Protein AF-A0A852ZPV1-F1 (afdb_monomer_lite)

pLDDT: mean 80.2, std 14.05, range [40.34, 95.88]

Structure (mmCIF, N/CA/C/O backbone):
data_AF-A0A852ZPV1-F1
#
_entry.id   AF-A0A852ZPV1-F1
#
loop_
_atom_site.group_PDB
_atom_site.id
_atom_site.type_symbol
_atom_site.label_atom_id
_atom_site.label_alt_id
_atom_site.label_comp_id
_atom_site.label_asym_id
_atom_site.label_entity_id
_atom_site.label_seq_id
_atom_site.pdbx_PDB_ins_code
_atom_site.Cartn_x
_atom_site.Cartn_y
_atom_site.Cartn_z
_atom_site.occupancy
_atom_site.B_iso_or_equiv
_atom_site.auth_seq_id
_atom_site.auth_comp_id
_atom_site.auth_asym_id
_atom_site.auth_atom_id
_atom_site.pdbx_PDB_model_num
ATOM 1 N N . MET A 1 1 ? 7.451 8.465 18.749 1.00 53.69 1 MET A N 1
ATOM 2 C CA . MET A 1 1 ? 6.500 9.350 18.037 1.00 53.69 1 MET A CA 1
ATOM 3 C C . MET A 1 1 ? 5.983 10.500 18.890 1.00 53.69 1 MET A C 1
ATOM 5 O O . MET A 1 1 ? 6.227 11.621 18.483 1.00 53.69 1 MET A O 1
ATOM 9 N N . LYS A 1 2 ? 5.368 10.284 20.068 1.00 54.56 2 LYS A N 1
ATOM 10 C CA . LYS A 1 2 ? 4.855 11.395 20.911 1.00 54.56 2 LYS A CA 1
ATOM 11 C C . LYS A 1 2 ? 5.898 12.489 21.223 1.00 54.56 2 LYS A C 1
ATOM 13 O O . LYS A 1 2 ? 5.623 13.654 20.990 1.00 54.56 2 LYS A O 1
ATOM 18 N N . LYS A 1 3 ? 7.124 12.097 21.602 1.00 58.12 3 LYS A N 1
ATOM 19 C CA . LYS A 1 3 ? 8.217 13.038 21.926 1.00 58.12 3 LYS A CA 1
ATOM 20 C C . LYS A 1 3 ? 8.648 13.957 20.769 1.00 58.12 3 LYS A C 1
ATOM 22 O O . LYS A 1 3 ? 8.938 15.116 21.010 1.00 58.12 3 LYS A O 1
ATOM 27 N N . LEU A 1 4 ? 8.670 13.463 19.526 1.00 63.19 4 LEU A N 1
ATOM 28 C CA . LEU A 1 4 ? 9.066 14.260 18.348 1.00 63.19 4 LEU A CA 1
ATOM 29 C C . LEU A 1 4 ? 7.993 15.292 17.969 1.00 63.19 4 LEU A C 1
ATOM 31 O O . LEU A 1 4 ? 8.313 16.403 17.571 1.00 63.19 4 LEU A O 1
ATOM 35 N N . VAL A 1 5 ? 6.720 14.924 18.125 1.00 62.94 5 VAL A N 1
ATOM 36 C CA . VAL A 1 5 ? 5.561 15.774 17.811 1.00 62.94 5 VAL A CA 1
ATOM 37 C C . VAL A 1 5 ? 5.394 16.887 18.857 1.00 62.94 5 VAL A C 1
ATOM 39 O O . VAL A 1 5 ? 5.126 18.030 18.497 1.00 62.94 5 VAL A O 1
ATOM 42 N N . GLU A 1 6 ? 5.657 16.581 20.133 1.00 64.62 6 GLU A N 1
ATOM 43 C CA . GLU A 1 6 ? 5.693 17.567 21.224 1.00 64.62 6 GLU A CA 1
ATOM 44 C C . GLU A 1 6 ? 6.842 18.579 21.060 1.00 64.62 6 GLU A C 1
ATOM 46 O O . GLU A 1 6 ? 6.638 19.771 21.278 1.00 64.62 6 GLU A O 1
ATOM 51 N N . GLN A 1 7 ? 8.029 18.140 20.616 1.00 61.22 7 GLN A N 1
ATOM 52 C CA . GLN A 1 7 ? 9.175 19.029 20.358 1.00 61.22 7 GLN A CA 1
ATOM 53 C C . GLN A 1 7 ? 8.961 19.986 19.173 1.00 61.22 7 GLN A C 1
ATOM 55 O O . GLN A 1 7 ? 9.568 21.052 19.139 1.00 61.22 7 GLN A O 1
ATOM 60 N N . LEU A 1 8 ? 8.086 19.631 18.228 1.00 69.62 8 LEU A N 1
ATOM 61 C CA . LEU A 1 8 ? 7.708 20.464 17.080 1.00 69.62 8 LEU A CA 1
ATOM 62 C C . LEU A 1 8 ? 6.501 21.383 17.375 1.00 69.62 8 LEU A C 1
ATOM 64 O O . LEU A 1 8 ? 5.951 21.985 16.458 1.00 69.62 8 LEU A O 1
ATOM 68 N N . GLY A 1 9 ? 6.078 21.502 18.642 1.00 59.88 9 GLY A N 1
ATOM 69 C CA . GLY A 1 9 ? 5.015 22.421 19.075 1.00 59.88 9 GLY A CA 1
ATOM 70 C C . GLY A 1 9 ? 3.585 21.914 18.857 1.00 59.88 9 GLY A C 1
ATOM 71 O O . GLY A 1 9 ? 2.626 22.622 19.163 1.00 59.88 9 GLY A O 1
ATOM 72 N N . ILE A 1 10 ? 3.410 20.679 18.377 1.00 67.44 10 ILE A N 1
ATOM 73 C CA . ILE A 1 10 ? 2.092 20.072 18.175 1.00 67.44 10 ILE A CA 1
ATOM 74 C C . ILE A 1 10 ? 1.690 19.380 19.481 1.00 67.44 10 ILE A C 1
ATOM 76 O O . ILE A 1 10 ? 2.036 18.232 19.751 1.00 67.44 10 ILE A O 1
ATOM 80 N N . THR A 1 11 ? 0.961 20.106 20.326 1.0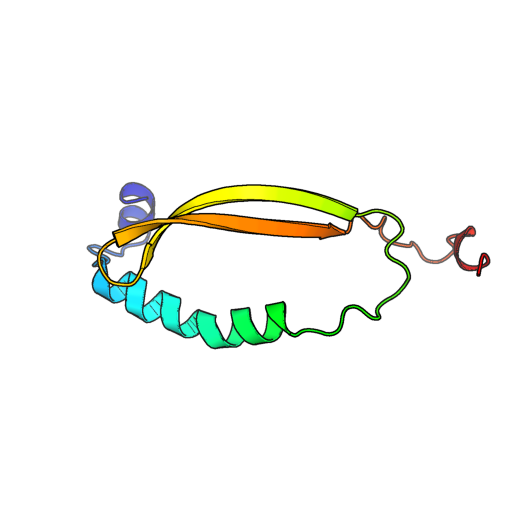0 64.38 11 THR A N 1
ATOM 81 C CA . THR A 1 11 ? 0.602 19.685 21.691 1.00 64.38 11 THR A CA 1
ATOM 82 C C . THR A 1 11 ? -0.233 18.403 21.732 1.00 64.38 11 THR A C 1
ATOM 84 O O . THR A 1 11 ? -0.084 17.622 22.672 1.00 64.38 11 THR A O 1
ATOM 87 N N . ARG A 1 12 ? -1.104 18.158 20.738 1.00 63.38 12 ARG A N 1
ATOM 88 C CA . ARG A 1 12 ? -1.883 16.913 20.581 1.00 63.38 12 ARG A CA 1
ATOM 89 C C . ARG A 1 12 ? -2.250 16.679 19.109 1.00 63.38 12 ARG A C 1
ATOM 91 O O . ARG A 1 12 ? -2.978 17.475 18.535 1.00 63.38 12 ARG A O 1
ATOM 98 N N . LEU A 1 13 ? -1.823 15.555 18.532 1.00 67.69 13 LEU A N 1
ATOM 99 C CA . LEU A 1 13 ? -2.369 15.007 17.280 1.00 67.69 13 LEU A CA 1
ATOM 100 C C . LEU A 1 13 ? -3.307 13.853 17.641 1.00 67.69 13 LEU A C 1
ATOM 102 O O . LEU A 1 13 ? -2.872 12.856 18.228 1.00 67.69 13 LEU A O 1
ATOM 106 N N . CYS A 1 14 ? -4.604 13.990 17.360 1.00 79.44 14 CYS A N 1
ATOM 107 C CA . CYS A 1 14 ? -5.563 12.931 17.662 1.00 79.44 14 CYS A CA 1
ATOM 108 C C . CYS A 1 14 ? -5.543 11.845 16.573 1.00 79.44 14 CYS A C 1
ATOM 110 O O . CYS A 1 14 ? -5.229 12.102 15.412 1.00 79.44 14 CYS A O 1
ATOM 112 N N . LYS A 1 15 ? -5.872 10.601 16.947 1.00 77.31 15 LYS A N 1
ATOM 113 C CA . LYS A 1 15 ? -5.854 9.460 16.011 1.00 77.31 15 LYS A CA 1
ATOM 114 C C . LYS A 1 15 ? -6.771 9.685 14.804 1.00 77.31 15 LYS A C 1
ATOM 116 O O . LYS A 1 15 ? -6.409 9.306 13.698 1.00 77.31 15 LYS A O 1
ATOM 121 N N . SER A 1 16 ? -7.933 10.305 15.016 1.00 83.62 16 SER A N 1
ATOM 122 C CA . SER A 1 16 ? -8.870 10.640 13.941 1.00 83.62 16 SER A CA 1
ATOM 123 C C . SER A 1 16 ? -8.299 11.692 12.991 1.00 83.62 16 SER A C 1
ATOM 125 O O . SER A 1 16 ? -8.428 11.529 11.788 1.00 83.62 16 SER A O 1
ATOM 127 N N . GLN A 1 17 ? -7.598 12.710 13.496 1.00 82.12 17 GLN A N 1
ATOM 128 C CA . GLN A 1 17 ? -6.944 13.720 12.657 1.00 82.12 17 GLN A CA 1
ATOM 129 C C . GLN A 1 17 ? -5.816 13.121 11.813 1.00 82.12 17 GLN A C 1
ATOM 131 O O . GLN A 1 17 ? -5.739 13.410 10.626 1.00 82.12 17 GLN A O 1
ATOM 136 N N . VAL A 1 18 ? -4.998 12.226 12.379 1.00 85.19 18 VAL A N 1
ATOM 137 C CA . VAL A 1 18 ? -3.989 11.485 11.597 1.00 85.19 18 VAL A CA 1
ATOM 138 C C . VAL A 1 18 ? -4.650 10.643 10.502 1.00 85.19 18 VAL A C 1
ATOM 140 O O . VAL A 1 18 ? -4.138 10.587 9.391 1.00 85.19 18 VAL A O 1
ATOM 143 N N . SER A 1 19 ? -5.794 10.016 10.793 1.00 86.75 19 SER A N 1
ATOM 144 C CA . SER A 1 19 ? -6.537 9.236 9.797 1.00 86.75 19 SER A CA 1
ATOM 145 C C . SER A 1 19 ? -7.084 10.099 8.659 1.00 86.75 19 SER A C 1
ATOM 147 O O . SER A 1 19 ? -7.065 9.652 7.520 1.00 86.75 19 SER A O 1
ATOM 149 N N . VAL A 1 20 ? -7.557 11.315 8.953 1.00 88.19 20 VAL A N 1
ATOM 150 C CA . VAL A 1 20 ? -8.035 12.262 7.931 1.00 88.19 20 VAL A CA 1
ATOM 151 C C . VAL A 1 20 ? -6.878 12.726 7.049 1.00 88.19 20 V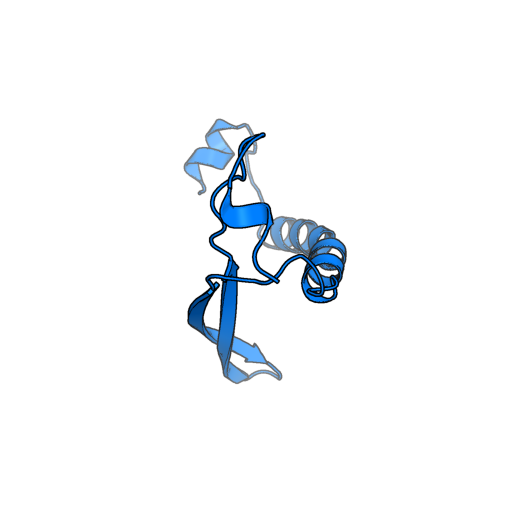AL A C 1
ATOM 153 O O . VAL A 1 20 ? -6.985 12.660 5.833 1.00 88.19 20 VAL A O 1
ATOM 156 N N . MET A 1 21 ? -5.747 13.107 7.647 1.00 87.94 21 MET A N 1
ATOM 157 C CA . MET A 1 21 ? -4.554 13.510 6.892 1.00 87.94 21 MET A CA 1
ATOM 158 C C . MET A 1 21 ? -3.997 12.368 6.032 1.00 87.94 21 MET A C 1
ATOM 160 O O . MET A 1 21 ? -3.486 12.601 4.945 1.00 87.94 21 MET A O 1
ATOM 164 N N . ALA A 1 22 ? -4.087 11.123 6.507 1.00 88.44 22 ALA A N 1
ATOM 165 C CA . ALA A 1 22 ? -3.664 9.967 5.725 1.00 88.44 22 ALA A CA 1
ATOM 166 C C . ALA A 1 22 ? -4.548 9.747 4.487 1.00 88.44 22 ALA A C 1
ATOM 168 O O . ALA A 1 22 ? -4.022 9.328 3.462 1.00 88.44 22 ALA A O 1
ATOM 169 N N . ALA A 1 23 ? -5.844 10.071 4.557 1.00 90.81 23 ALA A N 1
ATOM 170 C CA . ALA A 1 23 ? -6.755 9.945 3.418 1.00 90.81 23 ALA A CA 1
ATOM 171 C C . ALA A 1 23 ? -6.387 10.891 2.260 1.00 90.81 23 ALA A C 1
ATOM 173 O O . ALA A 1 23 ? -6.608 10.568 1.098 1.00 90.81 23 ALA A O 1
ATOM 174 N N . GLU A 1 24 ? -5.750 12.031 2.545 1.00 90.69 24 GLU A N 1
ATOM 175 C CA . GLU A 1 24 ? -5.237 12.941 1.505 1.00 90.69 24 GLU A CA 1
ATOM 176 C C . GLU A 1 24 ? -4.135 12.293 0.643 1.00 90.69 24 GLU A C 1
ATOM 178 O O . GLU A 1 24 ? -3.870 12.738 -0.473 1.00 90.69 24 GLU A O 1
ATOM 183 N N . LEU A 1 25 ? -3.492 11.227 1.135 1.00 92.56 25 LEU A N 1
ATOM 184 C CA . LEU A 1 25 ? -2.484 10.477 0.387 1.00 92.56 25 LEU A CA 1
ATOM 185 C C . LEU A 1 25 ? -3.096 9.412 -0.530 1.00 92.56 25 LEU A C 1
ATOM 187 O O . LEU A 1 25 ? -2.371 8.893 -1.377 1.00 92.56 25 LEU A O 1
ATOM 191 N N . ASP A 1 26 ? -4.386 9.084 -0.394 1.00 92.50 26 ASP A N 1
ATOM 192 C CA . ASP A 1 26 ? -5.006 7.971 -1.123 1.00 92.50 26 ASP A CA 1
ATOM 193 C C . ASP A 1 26 ? -4.920 8.167 -2.645 1.00 92.50 26 ASP A C 1
ATOM 195 O O . ASP A 1 26 ? -4.544 7.240 -3.361 1.00 92.50 26 ASP A O 1
ATOM 199 N N . GLU A 1 27 ? -5.158 9.386 -3.141 1.00 93.75 27 GLU A N 1
ATOM 200 C CA . GLU A 1 27 ? -5.031 9.718 -4.569 1.00 93.75 27 GLU A CA 1
ATOM 201 C C . GLU A 1 27 ? -3.585 9.561 -5.068 1.00 93.75 27 GLU A C 1
ATOM 203 O O . GLU A 1 27 ? -3.333 8.974 -6.121 1.00 93.75 27 GLU A O 1
ATOM 208 N N . GLN A 1 28 ? -2.606 10.029 -4.287 1.00 93.38 28 GLN A N 1
ATOM 209 C CA . GLN A 1 28 ? -1.188 9.902 -4.638 1.00 93.38 28 GLN A CA 1
ATOM 210 C C . GLN A 1 28 ? -0.732 8.439 -4.624 1.00 93.38 28 GLN A C 1
ATOM 212 O O . GLN A 1 28 ? 0.062 8.020 -5.470 1.00 93.38 28 GLN A O 1
ATOM 217 N N . VAL A 1 29 ? -1.231 7.652 -3.669 1.00 93.56 29 VAL A N 1
ATOM 218 C CA . VAL A 1 29 ? -0.965 6.216 -3.574 1.00 93.56 29 VAL A CA 1
ATOM 219 C C . VAL A 1 29 ? -1.588 5.483 -4.758 1.00 93.56 29 VAL A C 1
ATOM 221 O O . VAL A 1 29 ? -0.932 4.609 -5.326 1.00 93.56 29 VAL A O 1
ATOM 224 N N . ASP A 1 30 ? -2.804 5.837 -5.170 1.00 93.88 30 ASP A N 1
ATOM 225 C CA . ASP A 1 30 ? -3.457 5.218 -6.323 1.00 93.88 30 ASP A CA 1
ATOM 226 C C . ASP A 1 30 ? -2.723 5.536 -7.632 1.00 93.88 30 ASP A C 1
ATOM 228 O O . ASP A 1 30 ? -2.368 4.625 -8.387 1.00 93.88 30 ASP A O 1
ATOM 232 N N . ALA A 1 31 ? -2.351 6.803 -7.840 1.00 93.50 31 ALA A N 1
ATOM 233 C CA . ALA A 1 31 ? -1.513 7.221 -8.962 1.00 93.50 31 ALA A CA 1
ATOM 234 C C . ALA A 1 31 ? -0.157 6.494 -8.969 1.00 93.50 31 ALA A C 1
ATOM 236 O O . ALA A 1 31 ? 0.330 6.064 -10.015 1.00 93.50 31 ALA A O 1
ATOM 237 N N . PHE A 1 32 ? 0.460 6.295 -7.798 1.00 91.38 32 PHE A N 1
ATOM 238 C CA . PHE A 1 32 ? 1.687 5.513 -7.691 1.00 91.38 32 PHE A CA 1
ATOM 239 C C . PHE A 1 32 ? 1.458 4.046 -8.066 1.00 91.38 32 PHE A C 1
ATOM 241 O O . PHE A 1 32 ? 2.283 3.476 -8.779 1.00 91.38 32 PHE A O 1
ATOM 248 N N . ARG A 1 33 ? 0.377 3.414 -7.601 1.00 91.00 33 ARG A N 1
ATOM 249 C CA . ARG A 1 33 ? 0.083 1.991 -7.851 1.00 91.00 33 ARG A CA 1
ATOM 250 C C . ARG A 1 33 ? -0.269 1.695 -9.305 1.00 91.00 33 ARG A C 1
ATOM 252 O O . ARG A 1 33 ? 0.065 0.615 -9.783 1.00 91.00 33 ARG A O 1
ATOM 259 N N . THR A 1 34 ? -0.924 2.630 -9.982 1.00 92.38 34 THR A N 1
ATOM 260 C CA . THR A 1 34 ? -1.373 2.492 -11.376 1.00 92.38 34 THR A CA 1
ATOM 261 C C . THR A 1 34 ? -0.372 3.041 -12.391 1.00 92.38 34 THR A C 1
ATOM 263 O O . THR A 1 34 ? -0.596 2.926 -13.597 1.00 92.38 34 THR A O 1
ATOM 266 N N . ARG A 1 35 ? 0.749 3.612 -11.928 1.00 92.62 35 ARG A N 1
ATOM 267 C CA . ARG A 1 35 ? 1.783 4.167 -12.807 1.00 92.62 35 ARG A CA 1
ATOM 268 C C . ARG A 1 35 ? 2.281 3.124 -13.819 1.00 92.62 35 ARG A C 1
ATOM 270 O O . ARG A 1 35 ? 2.470 1.959 -13.452 1.00 92.62 35 ARG A O 1
ATOM 277 N N . PRO A 1 36 ? 2.584 3.536 -15.058 1.00 88.19 36 PRO A N 1
ATOM 278 C CA . PRO A 1 36 ? 3.152 2.629 -16.038 1.00 88.19 36 PRO A CA 1
ATOM 279 C C . PRO A 1 36 ? 4.545 2.151 -15.585 1.00 88.19 36 PRO A C 1
ATOM 281 O O . PRO A 1 36 ? 5.349 2.907 -15.030 1.00 88.19 36 PRO A O 1
ATOM 284 N N . LEU A 1 37 ? 4.802 0.857 -15.784 1.00 84.94 37 LEU A N 1
ATOM 285 C CA . LEU A 1 37 ? 6.070 0.180 -15.480 1.00 84.94 37 LEU A CA 1
ATOM 286 C C . LEU A 1 37 ? 6.809 -0.215 -16.768 1.00 84.94 37 LEU A C 1
ATOM 288 O O . LEU A 1 37 ? 7.581 -1.162 -16.781 1.00 84.94 37 LEU A O 1
ATOM 292 N N . ASP A 1 38 ? 6.551 0.481 -17.866 1.00 80.50 38 ASP A N 1
ATOM 293 C CA . ASP A 1 38 ? 7.150 0.270 -19.189 1.00 80.50 38 ASP A CA 1
ATOM 294 C C . ASP A 1 38 ? 8.455 1.061 -19.389 1.00 80.50 38 ASP A C 1
ATOM 296 O O . ASP A 1 38 ? 8.981 1.161 -20.498 1.00 80.50 38 ASP A O 1
ATOM 300 N N . ALA A 1 39 ? 9.001 1.616 -18.304 1.00 71.75 39 ALA A N 1
ATOM 301 C CA . ALA A 1 39 ? 10.310 2.248 -18.308 1.00 71.75 39 ALA A CA 1
ATOM 302 C C . ALA A 1 39 ? 11.422 1.247 -18.689 1.00 71.75 39 ALA A C 1
ATOM 304 O O . ALA A 1 39 ? 11.222 0.034 -18.648 1.00 71.75 39 ALA A O 1
ATOM 305 N N . ASP A 1 40 ? 12.605 1.788 -19.026 1.00 73.19 40 ASP A N 1
ATOM 306 C CA . ASP A 1 40 ? 13.860 1.059 -19.291 1.00 73.19 40 ASP A CA 1
ATOM 307 C C . ASP A 1 40 ? 13.950 -0.299 -18.557 1.00 73.19 40 ASP A C 1
ATOM 309 O O . ASP A 1 40 ? 13.648 -0.346 -17.357 1.00 73.19 40 ASP A O 1
ATOM 313 N N . PRO A 1 41 ? 14.468 -1.368 -19.200 1.00 79.50 41 PRO A N 1
ATOM 314 C CA . PRO A 1 41 ? 14.488 -2.711 -18.630 1.00 79.50 41 PRO A CA 1
ATOM 315 C C . PRO A 1 41 ? 14.963 -2.755 -17.172 1.00 79.50 41 PRO A C 1
ATOM 317 O O . PRO A 1 41 ? 16.069 -2.310 -16.834 1.00 79.50 41 PRO A O 1
ATOM 320 N N . TYR A 1 42 ? 14.136 -3.336 -16.303 1.00 78.25 42 TYR A N 1
ATOM 321 C CA . TYR A 1 42 ? 14.456 -3.560 -14.896 1.00 78.25 42 TYR A CA 1
ATOM 322 C C . TYR A 1 42 ? 15.506 -4.666 -14.788 1.00 78.25 42 TYR A C 1
ATOM 324 O O . TYR A 1 42 ? 15.181 -5.845 -14.723 1.00 78.25 42 TYR A O 1
ATOM 332 N N . THR A 1 43 ? 16.787 -4.288 -14.793 1.00 79.75 43 THR A N 1
ATOM 333 C CA . THR A 1 43 ? 17.889 -5.265 -14.758 1.00 79.75 43 THR A CA 1
ATOM 334 C C . THR A 1 43 ? 17.936 -6.024 -13.427 1.00 79.75 43 THR A C 1
ATOM 336 O O . THR A 1 43 ? 18.278 -7.201 -13.403 1.00 79.75 43 THR A O 1
ATOM 339 N N . PHE A 1 44 ? 17.575 -5.358 -12.326 1.00 81.69 44 PHE A N 1
ATOM 340 C CA . PHE A 1 44 ? 17.493 -5.954 -10.994 1.00 81.69 44 PHE A CA 1
ATOM 341 C C . PHE A 1 44 ? 16.256 -5.445 -10.253 1.00 81.69 44 PHE A C 1
ATOM 343 O O . PHE A 1 44 ? 15.978 -4.238 -10.242 1.00 81.69 44 PHE A O 1
ATOM 350 N N . VAL A 1 45 ? 15.548 -6.369 -9.606 1.00 86.81 45 VAL A N 1
ATOM 351 C CA . VAL A 1 45 ? 14.378 -6.101 -8.767 1.00 86.81 45 VAL A CA 1
ATOM 352 C C . VAL A 1 45 ? 14.557 -6.839 -7.448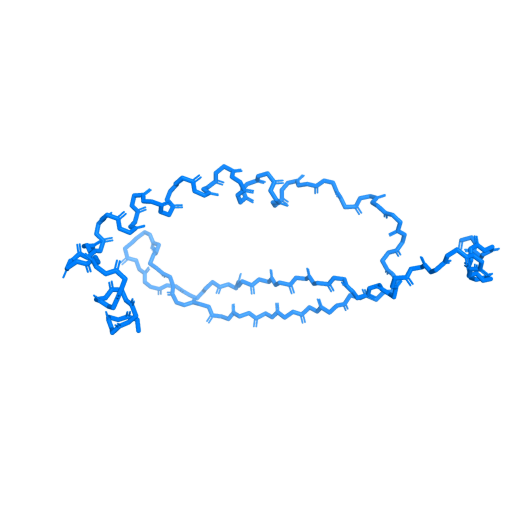 1.00 86.81 45 VAL A C 1
ATOM 354 O O . VAL A 1 45 ? 14.812 -8.041 -7.435 1.00 86.81 45 VAL A O 1
ATOM 357 N N . GLU A 1 46 ? 14.417 -6.111 -6.351 1.00 88.19 46 GLU A N 1
ATOM 358 C CA . GLU A 1 46 ? 14.275 -6.664 -5.010 1.00 88.19 46 GLU A CA 1
ATOM 359 C C . GLU A 1 46 ? 12.792 -6.696 -4.658 1.00 88.19 46 GLU A C 1
ATOM 361 O O . GLU A 1 46 ? 12.057 -5.746 -4.940 1.00 88.19 46 GLU A O 1
ATOM 366 N N . MET A 1 47 ? 12.348 -7.795 -4.058 1.00 91.50 47 MET A N 1
ATOM 367 C CA . MET A 1 47 ? 10.956 -7.993 -3.687 1.00 91.50 47 MET A CA 1
ATOM 368 C C . MET A 1 47 ? 10.874 -8.493 -2.251 1.00 91.50 47 MET A C 1
ATOM 370 O O . MET A 1 47 ? 11.565 -9.442 -1.890 1.00 91.50 47 MET A O 1
ATOM 374 N N . ASP A 1 48 ? 10.012 -7.862 -1.462 1.00 93.31 48 ASP A N 1
ATOM 375 C CA . ASP A 1 48 ? 9.723 -8.251 -0.085 1.00 93.31 48 ASP A CA 1
ATOM 376 C C . ASP A 1 48 ? 8.212 -8.431 0.118 1.00 93.31 48 ASP A C 1
ATOM 378 O O . ASP A 1 48 ? 7.394 -7.785 -0.550 1.00 93.31 48 ASP A O 1
ATOM 382 N N . ALA A 1 49 ? 7.843 -9.334 1.025 1.00 93.94 49 ALA A N 1
ATOM 383 C CA . ALA A 1 49 ? 6.471 -9.718 1.313 1.00 93.94 49 ALA A CA 1
ATOM 384 C C . ALA A 1 49 ? 6.204 -9.676 2.820 1.00 93.94 49 ALA A C 1
ATOM 386 O O . ALA A 1 49 ? 6.724 -10.482 3.590 1.00 93.94 49 ALA A O 1
ATOM 387 N N . LEU A 1 50 ? 5.321 -8.770 3.237 1.00 94.31 50 LEU A N 1
ATOM 388 C CA . LEU A 1 50 ? 4.919 -8.614 4.631 1.00 94.31 50 LEU A CA 1
ATOM 389 C C . LEU A 1 50 ? 3.512 -9.163 4.852 1.00 94.31 50 LEU A C 1
ATOM 391 O O . LEU A 1 50 ? 2.575 -8.809 4.139 1.00 94.31 50 LEU A O 1
ATOM 395 N N . VAL A 1 51 ? 3.345 -9.997 5.880 1.00 94.62 51 VAL A N 1
ATOM 396 C CA . VAL A 1 51 ? 2.028 -10.491 6.305 1.00 94.62 51 VAL A CA 1
ATOM 397 C C . VAL A 1 51 ? 1.468 -9.564 7.379 1.00 94.62 51 VAL A C 1
ATOM 399 O O . VAL A 1 51 ? 1.977 -9.501 8.497 1.00 94.62 51 VAL A O 1
ATOM 402 N N . LEU A 1 52 ? 0.395 -8.853 7.048 1.00 95.00 52 LEU A N 1
ATOM 403 C CA . LEU A 1 52 ? -0.281 -7.891 7.912 1.00 95.00 52 LEU A CA 1
ATOM 404 C C . LEU A 1 52 ? -1.600 -8.468 8.430 1.00 95.00 52 LEU A C 1
ATOM 406 O O . LEU A 1 52 ? -2.342 -9.116 7.698 1.00 95.00 52 LEU A O 1
ATOM 410 N N . LYS A 1 53 ? -1.926 -8.207 9.699 1.00 95.88 53 LYS A N 1
ATOM 411 C CA . LYS A 1 53 ? -3.250 -8.505 10.261 1.00 95.88 53 LYS A CA 1
ATOM 412 C C . LYS A 1 53 ? -4.161 -7.296 10.068 1.00 95.88 53 LYS A C 1
ATOM 414 O O . LYS A 1 53 ? -3.943 -6.263 10.696 1.00 95.88 53 LYS A O 1
ATOM 419 N N . VAL A 1 54 ? -5.180 -7.432 9.225 1.00 94.06 54 VAL A N 1
ATOM 420 C CA . VAL A 1 54 ? -6.102 -6.347 8.851 1.00 94.06 54 VAL A CA 1
ATOM 421 C C . VAL A 1 54 ? -7.527 -6.714 9.261 1.00 94.06 54 VAL A C 1
ATOM 423 O O . VAL A 1 54 ? -7.878 -7.891 9.316 1.00 94.06 54 VAL A O 1
ATOM 426 N N . ARG A 1 55 ? -8.345 -5.714 9.610 1.00 94.62 55 ARG A N 1
ATOM 427 C CA . ARG A 1 55 ? -9.777 -5.902 9.870 1.00 94.62 55 ARG A CA 1
ATOM 428 C C . ARG A 1 55 ? -10.567 -5.689 8.585 1.00 94.62 55 ARG A C 1
ATOM 430 O O . ARG A 1 55 ? -10.635 -4.565 8.105 1.00 94.62 55 ARG A O 1
ATOM 437 N N . GLU A 1 56 ? -11.216 -6.737 8.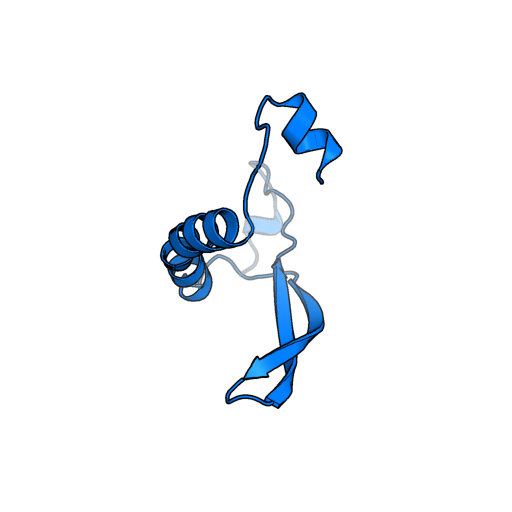100 1.00 90.50 56 GLU A N 1
ATOM 438 C CA . GLU A 1 56 ? -12.093 -6.704 6.927 1.00 90.50 56 GLU A CA 1
ATOM 439 C C . GLU A 1 56 ? -13.424 -7.380 7.276 1.00 90.50 56 GLU A C 1
ATOM 441 O O . GLU A 1 56 ? -13.442 -8.440 7.906 1.00 90.50 56 GLU A O 1
ATOM 446 N N . GLY A 1 57 ? -14.558 -6.749 6.945 1.00 88.62 57 GLY A N 1
ATOM 447 C C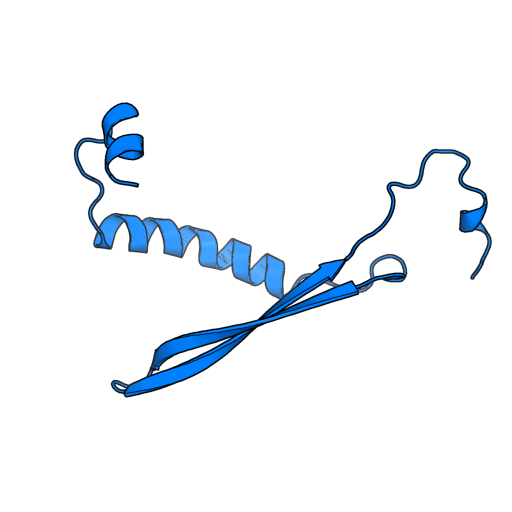A . GLY A 1 57 ? -15.891 -7.324 7.194 1.00 88.62 57 GLY A CA 1
ATOM 448 C C . GLY A 1 57 ? -16.160 -7.732 8.654 1.00 88.62 57 GLY A C 1
ATOM 449 O O . GLY A 1 57 ? -16.892 -8.685 8.906 1.00 88.62 57 GLY A O 1
ATOM 450 N N . GLY A 1 58 ? -15.523 -7.066 9.625 1.00 92.88 58 GLY A N 1
ATOM 451 C CA . GLY A 1 58 ? -15.643 -7.386 11.054 1.00 92.88 58 GLY A CA 1
ATOM 452 C C . GLY A 1 58 ? -14.762 -8.541 11.553 1.00 92.88 58 GLY A C 1
ATOM 453 O O . GLY A 1 58 ? -14.831 -8.881 12.733 1.00 92.88 58 GLY A O 1
ATOM 454 N N . ARG A 1 59 ? -13.904 -9.129 10.709 1.00 94.19 59 ARG A N 1
ATOM 455 C CA . ARG A 1 59 ? -12.958 -10.196 11.083 1.00 94.19 59 ARG A CA 1
ATOM 456 C C . ARG A 1 59 ? -11.514 -9.743 10.888 1.00 94.19 59 ARG A C 1
ATOM 458 O O . ARG A 1 59 ? -11.232 -8.899 10.046 1.00 94.19 59 ARG A O 1
ATOM 465 N N . VAL A 1 60 ? -10.591 -10.297 11.677 1.00 95.44 60 VAL A N 1
ATOM 466 C CA . VAL A 1 60 ? -9.149 -10.067 11.494 1.00 95.44 60 VAL A CA 1
ATOM 467 C C . VAL A 1 60 ? -8.595 -11.135 10.555 1.00 95.44 60 VAL A C 1
ATOM 469 O O . VAL A 1 60 ? -8.608 -12.317 10.894 1.00 95.44 60 VAL A O 1
ATOM 472 N N . VAL A 1 61 ? -8.090 -10.718 9.399 1.00 95.44 61 VAL A N 1
ATOM 473 C CA . VAL A 1 61 ? -7.540 -11.584 8.349 1.00 95.44 61 VAL A CA 1
ATOM 474 C C . VAL A 1 61 ? -6.060 -11.279 8.110 1.00 95.44 61 VAL A C 1
ATOM 476 O O . VAL A 1 61 ? -5.572 -10.204 8.459 1.00 95.44 61 VAL A O 1
ATOM 479 N N . SER A 1 62 ? -5.322 -12.247 7.565 1.00 93.31 62 SER A N 1
ATOM 480 C CA . SER A 1 62 ? -3.944 -12.031 7.106 1.00 93.31 62 SER A CA 1
ATOM 481 C C . SER A 1 62 ? -3.956 -11.539 5.659 1.00 93.31 62 SER A C 1
ATOM 483 O O . SER A 1 62 ? -4.441 -12.252 4.786 1.00 93.31 62 SER A O 1
ATOM 485 N N . VAL A 1 63 ? -3.379 -10.368 5.406 1.00 93.94 63 VAL A N 1
ATOM 486 C CA . VAL A 1 63 ? -3.205 -9.777 4.072 1.00 93.94 63 VAL A CA 1
ATOM 487 C C . VAL A 1 63 ? -1.714 -9.680 3.766 1.00 93.94 63 VAL A C 1
ATOM 489 O O . VAL A 1 63 ? -0.915 -9.416 4.662 1.00 93.94 63 VAL A O 1
ATOM 492 N N . HIS A 1 64 ? -1.332 -9.893 2.510 1.00 92.38 64 HIS A N 1
ATOM 493 C CA . HIS A 1 64 ? 0.057 -9.792 2.070 1.00 92.38 64 HIS A CA 1
ATOM 494 C C . HIS A 1 64 ? 0.291 -8.428 1.419 1.00 92.38 64 HIS A C 1
ATOM 496 O O . HIS A 1 64 ? -0.388 -8.076 0.456 1.00 92.38 64 HIS A O 1
ATOM 502 N N . ALA A 1 65 ? 1.255 -7.671 1.931 1.00 91.69 65 ALA A N 1
ATOM 503 C CA . ALA A 1 65 ? 1.761 -6.461 1.302 1.00 91.69 65 ALA A CA 1
ATOM 504 C C . ALA A 1 65 ? 3.066 -6.798 0.574 1.00 91.69 65 ALA A C 1
ATOM 506 O O . ALA A 1 65 ? 4.056 -7.159 1.208 1.00 91.69 65 ALA A O 1
ATOM 507 N N . LEU A 1 66 ? 3.048 -6.703 -0.756 1.00 91.69 66 LEU A N 1
ATOM 508 C CA . LEU A 1 66 ? 4.207 -6.956 -1.610 1.00 91.69 66 LEU A CA 1
ATOM 509 C C . LEU A 1 66 ? 4.843 -5.625 -2.006 1.00 91.69 66 LEU A C 1
ATOM 511 O O . LEU A 1 66 ? 4.165 -4.749 -2.545 1.00 91.69 66 LEU A O 1
ATOM 515 N N . VAL A 1 67 ? 6.143 -5.486 -1.767 1.00 90.56 67 VAL A N 1
ATOM 516 C CA . VAL A 1 67 ? 6.920 -4.311 -2.165 1.00 90.56 67 VAL A CA 1
ATOM 517 C C . VAL A 1 67 ? 7.990 -4.755 -3.146 1.00 90.56 67 VAL A C 1
ATOM 519 O O . VAL A 1 67 ? 8.835 -5.579 -2.811 1.00 90.56 67 VAL A O 1
ATOM 522 N N . ALA A 1 68 ? 7.958 -4.194 -4.353 1.00 90.12 68 ALA A N 1
ATOM 523 C CA . ALA A 1 68 ? 8.981 -4.405 -5.368 1.00 90.12 68 ALA A CA 1
ATOM 524 C C . ALA A 1 68 ? 9.748 -3.101 -5.604 1.00 90.12 68 ALA A C 1
ATOM 526 O O . ALA A 1 68 ? 9.164 -2.077 -5.971 1.00 90.12 68 ALA A O 1
ATOM 527 N N . THR A 1 69 ? 11.063 -3.149 -5.413 1.00 86.75 69 THR A N 1
ATOM 528 C CA . THR A 1 69 ? 11.970 -2.018 -5.612 1.00 86.75 69 THR A CA 1
ATOM 529 C C . THR A 1 69 ? 12.968 -2.362 -6.701 1.00 86.75 69 THR A C 1
ATOM 531 O O . THR A 1 69 ? 13.576 -3.428 -6.692 1.00 86.75 69 THR A O 1
ATOM 534 N N . ARG A 1 70 ? 13.176 -1.447 -7.651 1.00 82.44 70 ARG A N 1
ATOM 535 C CA . ARG A 1 70 ? 14.261 -1.602 -8.624 1.00 82.44 70 ARG A CA 1
ATOM 536 C C . ARG A 1 70 ? 15.556 -1.022 -8.073 1.00 82.44 70 ARG A C 1
ATOM 538 O O . ARG A 1 70 ? 15.566 0.110 -7.588 1.00 82.44 70 ARG A O 1
ATOM 545 N N . CYS A 1 71 ? 16.655 -1.727 -8.297 1.00 75.12 71 CYS A N 1
ATOM 546 C CA . CYS A 1 71 ? 17.998 -1.229 -8.030 1.00 75.12 71 CYS A CA 1
ATOM 547 C C . CYS A 1 71 ? 18.709 -0.999 -9.366 1.00 75.12 71 CYS A C 1
ATOM 549 O O . CYS A 1 71 ? 19.231 -1.923 -9.983 1.00 75.12 71 CYS A O 1
ATOM 551 N N . GLN A 1 72 ? 18.725 0.253 -9.833 1.00 72.31 72 GLN A N 1
ATOM 552 C CA . GLN A 1 72 ? 19.478 0.641 -11.026 1.00 72.31 72 GLN A CA 1
ATOM 553 C C . GLN A 1 72 ? 20.625 1.563 -10.631 1.00 72.31 72 GLN A C 1
ATOM 555 O O . GLN A 1 72 ? 20.415 2.614 -10.022 1.00 72.31 72 GLN A O 1
ATOM 560 N N . ARG A 1 73 ? 21.848 1.218 -11.042 1.00 69.25 73 ARG A N 1
ATOM 561 C CA . ARG A 1 73 ? 22.987 2.131 -10.926 1.00 69.25 73 ARG A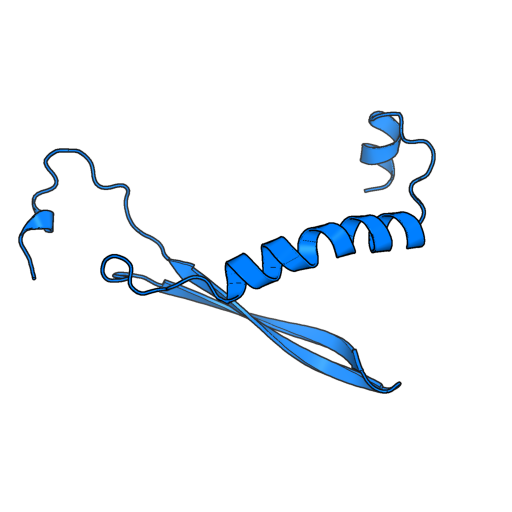 CA 1
ATOM 562 C C . ARG A 1 73 ? 22.686 3.407 -11.721 1.00 69.25 73 ARG A C 1
ATOM 564 O O . ARG A 1 73 ? 22.321 3.324 -12.895 1.00 69.25 73 ARG A O 1
ATOM 571 N N . ARG A 1 74 ? 22.860 4.583 -11.100 1.00 68.00 74 ARG A N 1
ATOM 572 C CA . ARG A 1 74 ? 22.784 5.876 -11.802 1.00 68.00 74 ARG A CA 1
ATOM 573 C C . ARG A 1 74 ? 23.726 5.829 -13.009 1.00 68.00 74 ARG A C 1
ATOM 575 O O . ARG A 1 74 ? 24.937 5.703 -12.839 1.00 68.00 74 ARG A O 1
ATOM 582 N N . ARG A 1 75 ? 23.164 5.889 -14.219 1.00 64.12 75 ARG A N 1
ATOM 583 C CA . ARG A 1 75 ? 23.941 5.934 -15.461 1.00 64.12 75 ARG A CA 1
ATOM 584 C C . ARG A 1 75 ? 24.659 7.284 -15.514 1.00 64.12 75 ARG A C 1
ATOM 586 O O . ARG A 1 75 ? 24.006 8.320 -15.607 1.00 64.12 75 ARG A O 1
ATOM 593 N N . THR A 1 76 ? 25.985 7.282 -15.433 1.00 69.12 76 THR A N 1
ATOM 594 C CA . THR A 1 76 ? 26.802 8.469 -15.717 1.00 69.12 76 THR A CA 1
ATOM 595 C C . THR A 1 76 ? 26.826 8.739 -17.227 1.00 69.12 76 THR A C 1
ATOM 597 O O . THR A 1 76 ? 26.721 7.795 -18.022 1.00 69.12 76 THR A O 1
ATOM 600 N N . PRO A 1 77 ? 26.962 10.005 -17.665 1.00 56.16 77 PRO A N 1
ATOM 601 C CA . PRO A 1 77 ? 27.258 10.303 -19.064 1.00 56.16 77 PRO A CA 1
ATOM 602 C C . PRO A 1 77 ? 28.523 9.536 -19.488 1.00 56.16 77 PRO A C 1
ATOM 604 O O . PRO A 1 77 ? 29.555 9.657 -18.834 1.00 56.16 77 PRO A O 1
ATOM 607 N N . GLY A 1 78 ? 28.423 8.698 -20.527 1.00 67.19 78 GLY A N 1
ATOM 608 C CA . GLY A 1 78 ? 29.526 7.852 -21.012 1.00 67.19 78 GLY A CA 1
ATOM 609 C C . GLY A 1 78 ? 29.483 6.368 -20.617 1.00 67.19 78 GLY A C 1
ATOM 610 O O . GLY A 1 78 ? 30.404 5.642 -20.974 1.00 67.19 78 GLY A O 1
ATOM 611 N N . ASP A 1 79 ? 28.444 5.883 -19.922 1.00 66.88 79 ASP A N 1
ATOM 612 C CA . ASP A 1 79 ? 28.344 4.458 -19.555 1.00 66.88 79 ASP A CA 1
ATOM 613 C C . ASP A 1 79 ? 28.273 3.536 -20.805 1.00 66.88 79 ASP A C 1
ATOM 615 O O . ASP A 1 79 ? 27.294 3.602 -21.565 1.00 66.88 79 ASP A O 1
ATOM 619 N N . PRO A 1 80 ? 29.270 2.652 -21.028 1.00 63.72 80 PRO A N 1
ATOM 620 C CA . PRO A 1 80 ? 29.342 1.781 -22.202 1.00 63.72 80 PRO A CA 1
ATOM 621 C C . PRO A 1 80 ? 28.239 0.712 -22.247 1.00 63.72 80 PRO A C 1
ATOM 623 O O . PRO A 1 80 ? 28.004 0.122 -23.303 1.00 63.72 80 PRO A O 1
ATOM 626 N N . ARG A 1 81 ? 27.502 0.482 -21.149 1.00 62.38 81 ARG A N 1
ATOM 627 C CA . ARG A 1 81 ? 26.352 -0.442 -21.123 1.00 62.38 81 ARG A CA 1
ATOM 628 C C . ARG A 1 81 ? 25.106 0.098 -21.843 1.00 62.38 81 ARG A C 1
ATOM 630 O O . ARG A 1 81 ? 24.136 -0.635 -21.968 1.00 62.38 81 ARG A O 1
ATOM 637 N N . ARG A 1 82 ? 25.138 1.326 -22.389 1.00 58.03 82 ARG A N 1
ATOM 638 C CA . ARG A 1 82 ? 24.070 1.897 -23.245 1.00 58.03 82 ARG A CA 1
ATOM 639 C C . ARG A 1 82 ? 23.811 1.132 -24.554 1.00 58.03 82 ARG A C 1
ATOM 641 O O . ARG A 1 82 ? 22.804 1.399 -25.194 1.00 58.03 82 ARG A O 1
ATOM 648 N N . ARG A 1 83 ? 24.722 0.255 -24.994 1.00 53.25 83 ARG A N 1
ATOM 649 C CA . ARG A 1 83 ? 24.700 -0.350 -26.343 1.00 53.25 83 ARG A CA 1
ATOM 650 C C . ARG A 1 83 ? 24.283 -1.820 -26.407 1.00 53.25 83 ARG A C 1
ATOM 652 O O . ARG A 1 83 ? 24.501 -2.447 -27.439 1.00 53.25 83 ARG A O 1
ATOM 659 N N . ARG A 1 84 ? 23.740 -2.407 -25.343 1.00 49.50 84 ARG A N 1
ATOM 660 C CA . ARG A 1 84 ? 23.222 -3.779 -25.425 1.00 49.50 84 ARG A CA 1
ATOM 661 C C . ARG A 1 84 ? 21.706 -3.741 -25.269 1.00 49.50 84 ARG A C 1
ATOM 663 O O . ARG A 1 84 ? 21.225 -3.185 -24.288 1.00 49.50 84 ARG A O 1
ATOM 670 N N . HIS A 1 85 ? 21.072 -4.218 -26.339 1.00 40.34 85 HIS A N 1
ATOM 671 C CA . HIS A 1 85 ? 19.647 -4.272 -26.651 1.00 40.34 85 HIS A CA 1
ATOM 672 C C . HIS A 1 85 ? 18.775 -4.752 -25.495 1.00 40.34 85 HIS A C 1
ATOM 674 O O . HIS A 1 85 ? 19.237 -5.653 -24.759 1.00 40.34 85 HIS A O 1
#

Radius of gyration: 20.23 Å; chains: 1; bounding box: 45×34×49 Å

Sequence (85 aa):
MKKLVEQLGITRLCKSQVSVMAAELDEQVDAFRTRPLDADPYTFVEMDALVLKVREGGRVVSVHALVATRCQRRRTPGDPRRRRH

Foldseek 3Di:
DQVVCVVVVNPDDDPVNVVVVVVVCVVVVVCVVPPDPPPDDLPDKDKDWDWDFDQDPNDTDTDIDMDIDGDDDDDDVPPPVPPDD

Secondary structure (DSSP, 8-state):
-HHHHHHTT-----HHHHHHHHHTTHHHHHHHHHS---SS--S-EEEEEEEEEEEETTEEEEEEEEEEEE------TT-GGGG--

InterPro domains:
  IPR001207 Transposase, mutator type [PF00872] (1-69)
  IPR001207 Transposase, mutator type [PTHR33217] (2-69)

Organism: NCBI:txid446787